Protein AF-A0A8H9K5F2-F1 (afdb_monomer_lite)

Radius of gyration: 17.2 Å; chains: 1; bounding box: 39×53×37 Å

Foldseek 3Di:
DQADDPPVCPVHLQSVQQRQLLQWDDAQLLSQLSSQVSCCVPPVWGKFKKKDWFAFPNDIFPMGIWIWTDDPNWIKIADQHQCVGGHVDPRTHHHIDGCVVRVVRDDIDGDPPRDDNDDPVVSCVVIPGNVVVVVVVVVVVVVVVVVVVD

Structure (mmCIF, N/CA/C/O backbone):
data_AF-A0A8H9K5F2-F1
#
_entry.id   AF-A0A8H9K5F2-F1
#
loop_
_atom_site.group_PDB
_atom_site.id
_atom_site.type_symbol
_atom_site.label_atom_id
_atom_site.label_alt_id
_atom_site.label_comp_id
_atom_site.label_asym_id
_atom_site.label_entity_id
_atom_site.label_seq_id
_atom_site.pdbx_PDB_ins_code
_atom_site.Cartn_x
_atom_site.Cartn_y
_atom_site.Cartn_z
_atom_site.occupancy
_atom_site.B_iso_or_equiv
_atom_site.auth_seq_id
_atom_site.auth_comp_id
_atom_site.auth_asym_id
_atom_site.auth_atom_id
_atom_site.pdbx_PDB_model_num
ATOM 1 N N . MET A 1 1 ? -3.252 2.957 -12.943 1.00 73.69 1 MET A N 1
ATOM 2 C CA . MET A 1 1 ? -4.618 2.476 -12.634 1.00 73.69 1 MET A CA 1
ATOM 3 C C . MET A 1 1 ? -4.918 2.889 -11.203 1.00 73.69 1 MET A C 1
ATOM 5 O O . MET A 1 1 ? -3.959 3.040 -10.460 1.00 73.69 1 MET A O 1
ATOM 9 N N . LYS A 1 2 ? -6.174 3.143 -10.820 1.00 88.50 2 LYS A N 1
ATOM 10 C CA . LYS A 1 2 ? -6.465 3.456 -9.412 1.00 88.50 2 LYS A CA 1
ATOM 11 C C . LYS A 1 2 ? -6.233 2.208 -8.543 1.00 88.50 2 LYS A C 1
ATOM 13 O O . LYS A 1 2 ? -6.584 1.125 -9.015 1.00 88.50 2 LYS A O 1
ATOM 18 N N . PRO A 1 3 ? -5.677 2.344 -7.327 1.00 95.00 3 PRO A N 1
ATOM 19 C CA . PRO A 1 3 ? -5.631 1.254 -6.362 1.00 95.00 3 PRO A CA 1
ATOM 20 C C . PRO A 1 3 ? -7.028 0.704 -6.079 1.00 95.00 3 PRO A C 1
ATOM 22 O O . PRO A 1 3 ? -7.989 1.469 -5.974 1.00 95.00 3 PRO A O 1
ATOM 25 N N . TYR A 1 4 ? -7.134 -0.614 -5.952 1.00 97.06 4 TYR A N 1
ATOM 26 C CA . TYR A 1 4 ? -8.313 -1.260 -5.399 1.00 97.06 4 TYR A CA 1
ATOM 27 C C . TYR A 1 4 ? -8.407 -0.966 -3.899 1.00 97.06 4 TYR A C 1
ATOM 29 O O . TYR A 1 4 ? -7.406 -0.978 -3.180 1.00 97.06 4 TYR A O 1
ATOM 37 N N . ILE A 1 5 ? -9.617 -0.675 -3.433 1.00 97.50 5 ILE A N 1
ATOM 38 C CA . ILE A 1 5 ? -9.907 -0.376 -2.033 1.00 97.50 5 ILE A CA 1
ATOM 39 C C . ILE A 1 5 ? -11.220 -1.093 -1.689 1.00 97.50 5 ILE A C 1
ATOM 41 O O . ILE A 1 5 ? -12.207 -0.894 -2.408 1.00 97.50 5 ILE A O 1
ATOM 45 N N . PRO A 1 6 ? -11.256 -1.921 -0.628 1.00 96.81 6 PRO A N 1
ATOM 46 C CA . PRO A 1 6 ? -12.477 -2.563 -0.162 1.00 96.81 6 PRO A CA 1
ATOM 47 C C . PRO A 1 6 ? -13.543 -1.518 0.169 1.00 96.81 6 PRO A C 1
ATOM 49 O O . PRO A 1 6 ? -13.226 -0.424 0.638 1.00 96.81 6 PRO A O 1
ATOM 52 N N . LYS A 1 7 ? -14.815 -1.833 -0.092 1.00 96.88 7 LYS A N 1
ATOM 53 C CA . LYS A 1 7 ? -15.917 -0.852 -0.028 1.00 96.88 7 LYS A CA 1
ATOM 54 C C . LYS A 1 7 ? -16.044 -0.200 1.347 1.00 96.88 7 LYS A C 1
ATOM 56 O O . LYS A 1 7 ? -16.375 0.976 1.435 1.00 96.88 7 LYS A O 1
ATOM 61 N N . GLU A 1 8 ? -15.775 -0.956 2.397 1.00 96.00 8 GLU A N 1
ATOM 62 C CA . GLU A 1 8 ? -15.797 -0.534 3.792 1.00 96.00 8 GLU A CA 1
ATOM 63 C C . GLU A 1 8 ? -14.639 0.400 4.171 1.00 96.00 8 GLU A C 1
ATOM 65 O O . GLU A 1 8 ? -14.743 1.124 5.158 1.00 96.00 8 GLU A O 1
ATOM 70 N N . LEU A 1 9 ? -13.564 0.431 3.377 1.00 96.25 9 LEU A N 1
ATOM 71 C CA . LEU A 1 9 ? -12.434 1.344 3.565 1.00 96.25 9 LEU A CA 1
ATOM 72 C C . LEU A 1 9 ? -12.512 2.583 2.659 1.00 96.25 9 LEU A C 1
ATOM 74 O O . LEU A 1 9 ? -11.692 3.494 2.804 1.00 96.25 9 LEU A O 1
ATOM 78 N N . VAL A 1 10 ? -13.482 2.660 1.746 1.00 96.81 10 VAL A N 1
ATOM 79 C CA . VAL A 1 10 ? -13.712 3.856 0.921 1.00 96.81 10 VAL A CA 1
ATOM 80 C C . VAL A 1 10 ? -14.198 5.011 1.802 1.00 96.81 10 VAL A C 1
ATOM 82 O O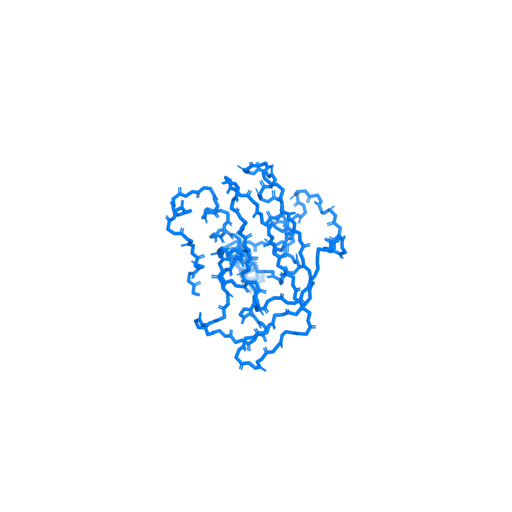 . VAL A 1 10 ? -15.051 4.846 2.670 1.00 96.81 10 VAL A O 1
ATOM 85 N N . GLY A 1 11 ? -13.643 6.199 1.587 1.00 95.94 11 GLY A N 1
ATOM 86 C CA . GLY A 1 11 ? -13.846 7.401 2.393 1.00 95.94 11 GLY A CA 1
ATOM 87 C C . GLY A 1 11 ? -13.029 7.438 3.687 1.00 95.94 11 GLY A C 1
ATOM 88 O O . GLY A 1 11 ? -13.131 8.409 4.438 1.00 95.94 11 GLY A O 1
ATOM 89 N N . SER A 1 12 ? -12.232 6.404 3.973 1.00 96.50 12 SER A N 1
ATOM 90 C CA . SER A 1 12 ? -11.456 6.307 5.211 1.00 96.50 12 SER A CA 1
ATOM 91 C C . SER A 1 12 ? -10.062 6.938 5.104 1.00 96.50 12 SER A C 1
ATOM 93 O O . SER A 1 12 ? -9.558 7.285 4.029 1.00 96.50 12 SER A O 1
ATOM 95 N N . ILE A 1 13 ? -9.381 7.027 6.250 1.00 96.88 13 ILE A N 1
ATOM 96 C CA . ILE A 1 13 ? -7.967 7.409 6.298 1.00 96.88 13 ILE A CA 1
ATOM 97 C C . ILE A 1 13 ? -7.071 6.420 5.531 1.00 96.88 13 ILE A C 1
ATOM 99 O O . ILE A 1 13 ? -6.083 6.843 4.933 1.00 96.88 13 ILE A O 1
ATOM 103 N N . PHE A 1 14 ? -7.432 5.133 5.468 1.00 97.12 14 PHE A N 1
ATOM 104 C CA . PHE A 1 14 ? -6.667 4.125 4.729 1.00 97.12 14 PHE A CA 1
ATOM 105 C C . PHE A 1 14 ? -6.685 4.388 3.223 1.00 97.12 14 PHE A C 1
ATOM 107 O O . PHE A 1 14 ? -5.638 4.312 2.581 1.00 97.12 14 PHE A O 1
ATOM 114 N N . GLU A 1 15 ? -7.840 4.782 2.673 1.00 97.00 15 GLU A N 1
ATOM 115 C CA . GLU A 1 15 ? -7.939 5.225 1.278 1.00 97.00 15 GLU A CA 1
ATOM 116 C C . GLU A 1 15 ? -7.028 6.429 1.026 1.00 97.00 15 GLU A C 1
ATOM 118 O O . GLU A 1 15 ? -6.260 6.442 0.065 1.00 97.00 15 GLU A O 1
ATOM 123 N N . THR A 1 16 ? -7.058 7.418 1.922 1.00 96.88 16 THR A N 1
ATOM 124 C CA . THR A 1 16 ? -6.236 8.629 1.787 1.00 96.88 16 THR A CA 1
ATOM 125 C C . THR A 1 16 ? -4.741 8.302 1.793 1.00 96.88 16 THR A C 1
ATOM 127 O O . THR A 1 16 ? -3.983 8.843 0.985 1.00 96.88 16 THR A O 1
ATOM 130 N N . ILE A 1 17 ? -4.302 7.407 2.684 1.00 96.56 17 ILE A N 1
ATOM 131 C CA . ILE A 1 17 ? -2.907 6.958 2.749 1.00 96.56 17 ILE A CA 1
ATOM 132 C C . ILE A 1 17 ? -2.515 6.231 1.463 1.00 96.56 17 ILE A C 1
ATOM 134 O O . ILE A 1 17 ? -1.466 6.536 0.902 1.00 96.56 17 ILE A O 1
ATOM 138 N N . VAL A 1 18 ? -3.342 5.299 0.983 1.00 96.56 18 VAL A N 1
ATOM 139 C CA . VAL A 1 18 ? -3.023 4.482 -0.195 1.00 96.56 18 VAL A CA 1
ATOM 140 C C . VAL A 1 18 ? -3.029 5.289 -1.489 1.00 96.56 18 VAL A C 1
ATOM 142 O O . VAL A 1 18 ? -2.140 5.095 -2.314 1.00 96.56 18 VAL A O 1
ATOM 145 N N . ILE A 1 19 ? -3.959 6.231 -1.664 1.00 95.62 19 ILE A N 1
ATOM 146 C CA . ILE A 1 19 ? -3.966 7.124 -2.833 1.00 95.62 19 ILE A CA 1
ATOM 147 C C . ILE A 1 19 ? -2.698 7.983 -2.865 1.00 95.62 19 ILE A C 1
ATOM 149 O O . ILE A 1 19 ? -2.074 8.125 -3.919 1.00 95.62 19 ILE A O 1
ATOM 153 N N . ASP A 1 20 ? -2.296 8.542 -1.722 1.00 94.44 20 ASP A N 1
ATOM 154 C CA . ASP A 1 20 ? -1.056 9.311 -1.644 1.00 94.44 20 ASP A CA 1
ATOM 155 C C . ASP A 1 20 ? 0.168 8.424 -1.907 1.00 94.44 20 ASP A C 1
ATOM 157 O O . ASP A 1 20 ? 1.021 8.785 -2.720 1.00 94.44 20 ASP A O 1
ATOM 161 N N . ALA A 1 21 ? 0.230 7.253 -1.270 1.00 95.12 21 ALA A N 1
ATOM 162 C CA . ALA A 1 21 ? 1.314 6.297 -1.438 1.00 95.12 21 ALA A CA 1
ATOM 163 C C . ALA A 1 21 ? 1.468 5.875 -2.903 1.00 95.12 21 ALA A C 1
ATOM 165 O O . ALA A 1 21 ? 2.575 5.910 -3.437 1.00 95.12 21 ALA A O 1
ATOM 166 N N . ASP A 1 22 ? 0.368 5.573 -3.596 1.00 94.88 22 ASP A N 1
ATOM 167 C CA . ASP A 1 22 ? 0.422 5.145 -4.992 1.00 94.88 22 ASP A CA 1
ATOM 168 C C . ASP A 1 22 ? 1.053 6.205 -5.908 1.00 94.88 22 ASP A C 1
ATOM 170 O O . ASP A 1 22 ? 1.779 5.871 -6.844 1.00 94.88 22 ASP A O 1
ATOM 174 N N . SER A 1 23 ? 0.883 7.490 -5.579 1.00 92.00 23 SER A N 1
ATOM 175 C CA . SER A 1 23 ? 1.483 8.598 -6.329 1.00 92.00 23 SER A CA 1
ATOM 176 C C . SER A 1 23 ? 3.016 8.684 -6.227 1.00 92.00 23 SER A C 1
ATOM 178 O O . SER A 1 23 ? 3.631 9.445 -6.982 1.00 92.00 23 SER A O 1
ATOM 180 N N . ARG A 1 24 ? 3.654 7.948 -5.307 1.00 90.06 24 ARG A N 1
ATOM 181 C CA . ARG A 1 24 ? 5.092 8.064 -5.013 1.00 90.06 24 ARG A CA 1
ATOM 182 C C . ARG A 1 24 ? 5.956 7.231 -5.939 1.00 90.06 24 ARG A C 1
ATOM 184 O O . ARG A 1 24 ? 5.641 6.089 -6.259 1.00 90.06 24 ARG A O 1
ATOM 191 N N . GLN A 1 25 ? 7.082 7.797 -6.351 1.00 85.12 25 GLN A N 1
ATOM 192 C CA . GLN A 1 25 ? 8.026 7.132 -7.250 1.00 85.12 25 GLN A CA 1
ATOM 193 C C . GLN A 1 25 ? 9.026 6.294 -6.441 1.00 85.12 25 GLN A C 1
ATOM 195 O O . GLN A 1 25 ? 10.172 6.692 -6.257 1.00 85.12 25 GLN A O 1
ATOM 200 N N . CYS A 1 26 ? 8.579 5.156 -5.907 1.00 88.25 26 CYS A N 1
ATOM 201 C CA . CYS A 1 26 ? 9.425 4.238 -5.145 1.00 88.25 26 CYS A CA 1
ATOM 202 C C . CYS A 1 26 ? 9.086 2.766 -5.408 1.00 88.25 26 CYS A C 1
ATOM 204 O O . CYS A 1 26 ? 7.936 2.422 -5.688 1.00 88.25 26 CYS A O 1
ATOM 206 N N . GLU A 1 27 ? 10.111 1.919 -5.296 1.00 91.38 27 GLU A N 1
ATOM 207 C CA . GLU A 1 27 ? 10.027 0.457 -5.390 1.00 91.38 27 GLU A CA 1
ATOM 208 C C . GLU A 1 27 ? 9.332 -0.164 -4.164 1.00 91.38 27 GLU A C 1
ATOM 210 O O . GLU A 1 27 ? 9.077 0.519 -3.171 1.00 91.38 27 GLU A O 1
ATOM 215 N N . CYS A 1 28 ? 9.046 -1.470 -4.213 1.00 92.94 28 CYS A N 1
ATOM 216 C CA . CYS A 1 28 ? 8.298 -2.197 -3.173 1.00 92.94 28 CYS A CA 1
ATOM 217 C C . CYS A 1 28 ? 8.823 -2.003 -1.733 1.00 92.94 28 CYS A C 1
ATOM 219 O O . CYS A 1 28 ? 8.028 -1.766 -0.826 1.00 92.94 28 CYS A O 1
ATOM 221 N N . ASP A 1 29 ? 10.141 -2.019 -1.518 1.00 90.56 29 ASP A N 1
ATOM 222 C CA . ASP A 1 29 ? 10.731 -1.778 -0.193 1.00 90.56 29 ASP A CA 1
ATOM 223 C C . ASP A 1 29 ? 10.523 -0.326 0.276 1.00 90.56 29 ASP A C 1
ATOM 225 O O . ASP A 1 29 ? 9.992 -0.088 1.361 1.00 90.56 29 ASP A O 1
ATOM 229 N N . GLY A 1 30 ? 10.830 0.660 -0.575 1.00 90.06 30 GLY A N 1
ATOM 230 C CA . GLY A 1 30 ? 10.578 2.073 -0.269 1.00 90.06 30 GLY A CA 1
ATOM 231 C C . GLY A 1 30 ? 9.094 2.370 -0.023 1.00 90.06 30 GLY A C 1
ATOM 232 O O . GLY A 1 30 ? 8.750 3.191 0.829 1.00 90.06 30 GLY A O 1
ATOM 233 N N . MET A 1 31 ? 8.203 1.663 -0.720 1.00 93.94 31 MET A N 1
ATOM 234 C CA . MET A 1 31 ? 6.761 1.743 -0.508 1.00 93.94 31 MET A CA 1
ATOM 235 C C . MET A 1 31 ? 6.351 1.221 0.873 1.00 93.94 31 MET A C 1
ATOM 237 O O . MET A 1 31 ? 5.581 1.883 1.568 1.00 93.94 31 MET A O 1
ATOM 241 N N . ALA A 1 32 ? 6.886 0.076 1.304 1.00 92.56 32 ALA A N 1
ATOM 242 C CA . ALA A 1 32 ? 6.597 -0.484 2.623 1.00 92.56 32 ALA A CA 1
ATOM 243 C C . ALA A 1 32 ? 7.017 0.467 3.756 1.00 92.56 32 ALA A C 1
ATOM 245 O O . ALA A 1 32 ? 6.252 0.682 4.698 1.00 92.56 32 ALA A O 1
ATOM 246 N N . HIS A 1 33 ? 8.179 1.119 3.632 1.00 88.88 33 HIS A N 1
ATOM 247 C CA . HIS A 1 33 ? 8.626 2.155 4.576 1.00 88.88 33 HIS A CA 1
ATOM 248 C C . HIS A 1 33 ? 7.708 3.362 4.607 1.00 88.88 33 HIS A C 1
ATOM 250 O O . HIS A 1 33 ? 7.340 3.861 5.675 1.00 88.88 33 HIS A O 1
ATOM 256 N N . TYR A 1 34 ? 7.339 3.840 3.423 1.00 92.06 34 TYR A N 1
ATOM 257 C CA . TYR A 1 34 ? 6.464 4.986 3.309 1.00 92.06 34 TYR A CA 1
ATOM 258 C C . TYR A 1 34 ? 5.099 4.718 3.959 1.00 92.06 34 TYR A C 1
ATOM 260 O O . TYR A 1 34 ? 4.620 5.520 4.769 1.00 92.06 34 TYR A O 1
ATOM 268 N N . LEU A 1 35 ? 4.507 3.558 3.666 1.00 94.50 35 LEU A N 1
ATOM 269 C CA . LEU A 1 35 ? 3.265 3.104 4.282 1.00 94.50 35 LEU A CA 1
ATOM 270 C C . LEU A 1 35 ? 3.420 2.961 5.798 1.00 94.50 35 LEU A C 1
ATOM 272 O O . LEU A 1 35 ? 2.593 3.501 6.529 1.00 94.50 35 LEU A O 1
ATOM 276 N N . ALA A 1 36 ? 4.490 2.325 6.288 1.00 91.69 36 ALA A N 1
ATOM 277 C CA . ALA A 1 36 ? 4.761 2.178 7.721 1.00 91.69 36 ALA A CA 1
ATOM 278 C C . ALA A 1 36 ? 4.789 3.532 8.445 1.00 91.69 36 ALA A C 1
ATOM 280 O O . ALA A 1 36 ? 4.162 3.698 9.497 1.00 91.69 36 ALA A O 1
ATOM 281 N N . TYR A 1 37 ? 5.451 4.529 7.857 1.00 90.06 37 TYR A N 1
ATOM 282 C CA . TYR A 1 37 ? 5.454 5.893 8.377 1.00 90.06 37 TYR A CA 1
ATOM 283 C C . TYR A 1 37 ? 4.052 6.514 8.387 1.00 90.06 37 TYR A C 1
ATOM 285 O O . TYR A 1 37 ? 3.638 7.059 9.414 1.00 90.06 37 TYR A O 1
ATOM 293 N N . ARG A 1 38 ? 3.305 6.426 7.280 1.00 93.44 38 ARG A N 1
ATOM 294 C CA . ARG A 1 38 ? 1.963 7.018 7.180 1.00 93.44 38 ARG A CA 1
ATOM 295 C C . ARG A 1 38 ? 0.964 6.371 8.120 1.00 93.44 38 ARG A C 1
ATOM 297 O O . ARG A 1 38 ? 0.261 7.090 8.820 1.00 93.44 38 ARG A O 1
ATOM 304 N N . PHE A 1 39 ? 0.941 5.046 8.209 1.00 94.25 39 PHE A N 1
ATOM 305 C CA . PHE A 1 39 ? 0.062 4.328 9.129 1.00 94.25 39 PHE A CA 1
ATOM 306 C C . PHE A 1 39 ? 0.372 4.690 10.579 1.00 94.25 39 PHE A C 1
ATOM 308 O O . PHE A 1 39 ? -0.537 5.073 11.320 1.00 94.25 39 PHE A O 1
ATOM 315 N N . LYS A 1 40 ? 1.654 4.692 10.964 1.00 90.50 40 LYS A N 1
ATOM 316 C CA . LYS A 1 40 ? 2.066 5.119 12.305 1.00 90.50 40 LYS A CA 1
ATOM 317 C C . LYS A 1 40 ? 1.652 6.559 12.600 1.00 90.50 40 LYS A C 1
ATOM 319 O O . LYS A 1 40 ? 1.198 6.842 13.700 1.00 90.50 40 LYS A O 1
ATOM 324 N N . LYS A 1 41 ? 1.827 7.474 11.647 1.00 90.00 41 LYS A N 1
ATOM 325 C CA . LYS A 1 41 ? 1.532 8.899 11.831 1.00 90.00 41 LYS A CA 1
ATOM 326 C C . LYS A 1 41 ? 0.031 9.182 11.895 1.00 90.00 41 LYS A C 1
ATOM 328 O O . LYS A 1 41 ? -0.400 9.922 12.774 1.00 90.00 41 LYS A O 1
ATOM 333 N N . ASP A 1 42 ? -0.736 8.598 10.985 1.00 94.62 42 ASP A N 1
ATOM 334 C CA . ASP A 1 42 ? -2.108 9.024 10.710 1.00 94.62 42 ASP A CA 1
ATOM 335 C C . ASP A 1 42 ? -3.157 8.118 11.377 1.00 94.62 42 ASP A C 1
ATOM 337 O O . ASP A 1 42 ? -4.293 8.544 11.563 1.00 94.62 42 ASP A O 1
ATOM 341 N N . THR A 1 43 ? -2.795 6.884 11.754 1.00 93.75 43 THR A N 1
ATOM 342 C CA . THR A 1 43 ? -3.748 5.889 12.298 1.00 93.75 43 THR A CA 1
ATOM 343 C C . THR A 1 43 ? -3.312 5.255 13.619 1.00 93.75 43 THR A C 1
ATOM 345 O O . THR A 1 43 ? -4.141 4.682 14.314 1.00 93.75 43 THR A O 1
ATOM 348 N N . GLN A 1 44 ? -2.023 5.339 13.972 1.00 92.00 44 GLN A N 1
ATOM 349 C CA . GLN A 1 44 ? -1.394 4.576 15.066 1.00 92.00 44 GLN A CA 1
ATOM 350 C C . GLN A 1 44 ? -1.440 3.043 14.897 1.00 92.00 44 GLN A C 1
ATOM 352 O O . GLN A 1 44 ? -0.982 2.322 15.782 1.00 92.00 44 GLN A O 1
ATOM 357 N N . ILE A 1 45 ? -1.931 2.529 13.764 1.00 93.19 45 ILE A N 1
ATOM 358 C CA . ILE A 1 45 ? -1.965 1.095 13.475 1.00 93.19 45 ILE A CA 1
ATOM 359 C C . ILE A 1 45 ? -0.576 0.647 13.003 1.00 93.19 45 ILE A C 1
ATOM 361 O O . ILE A 1 45 ? -0.014 1.252 12.084 1.00 93.19 45 ILE A O 1
ATOM 365 N N . PRO A 1 46 ? 0.009 -0.400 13.608 1.00 90.69 46 PRO A N 1
ATOM 366 C CA . PRO A 1 46 ? 1.276 -0.943 13.148 1.00 90.69 46 PRO A CA 1
ATOM 367 C C . PRO A 1 46 ? 1.088 -1.722 11.841 1.00 90.69 46 PRO A C 1
ATOM 369 O O . PRO A 1 46 ? 0.219 -2.586 11.737 1.00 90.69 46 PRO A O 1
ATOM 372 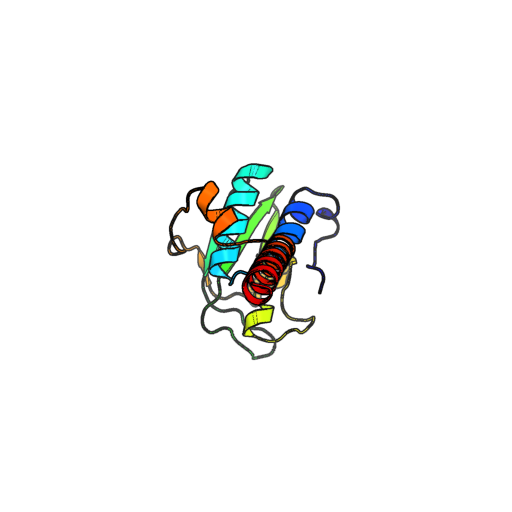N N . LEU A 1 47 ? 1.953 -1.462 10.861 1.00 92.94 47 LEU A N 1
ATOM 373 C CA . LEU A 1 47 ? 2.101 -2.322 9.689 1.00 92.94 47 LEU A CA 1
ATOM 374 C C . LEU A 1 47 ? 3.133 -3.409 9.982 1.00 92.94 47 LEU A C 1
ATOM 376 O O . LEU A 1 47 ? 4.245 -3.123 10.429 1.00 92.94 47 LEU A O 1
ATOM 380 N N . ARG A 1 48 ? 2.780 -4.656 9.681 1.00 94.44 48 ARG A N 1
ATOM 381 C CA . ARG A 1 48 ? 3.739 -5.752 9.545 1.00 94.44 48 ARG A CA 1
ATOM 382 C C . ARG A 1 48 ? 4.247 -5.753 8.114 1.00 94.44 48 ARG A C 1
ATOM 384 O O . ARG A 1 48 ? 3.449 -5.781 7.180 1.00 94.44 48 ARG A O 1
ATOM 391 N N . ILE A 1 49 ? 5.560 -5.712 7.949 1.00 94.88 49 ILE A N 1
ATOM 392 C CA . ILE A 1 49 ? 6.182 -5.784 6.633 1.00 94.88 49 ILE A CA 1
ATOM 393 C C . ILE A 1 49 ? 6.575 -7.231 6.369 1.00 94.88 49 ILE A C 1
ATOM 395 O O . ILE A 1 49 ? 7.164 -7.891 7.227 1.00 94.88 49 ILE A O 1
ATOM 399 N N . ASN A 1 50 ? 6.245 -7.718 5.180 1.00 95.94 50 ASN A N 1
ATOM 400 C CA . ASN A 1 50 ? 6.549 -9.068 4.745 1.00 95.94 50 ASN A CA 1
ATOM 401 C C . ASN A 1 50 ? 7.396 -9.028 3.475 1.00 95.94 50 ASN A C 1
ATOM 403 O O . ASN A 1 50 ? 7.247 -8.129 2.649 1.00 95.94 50 ASN A O 1
ATOM 407 N N . GLU A 1 51 ? 8.252 -10.032 3.313 1.00 95.31 51 GLU A N 1
ATOM 408 C CA . GLU A 1 51 ? 9.036 -10.233 2.097 1.00 95.31 51 GLU A CA 1
ATOM 409 C C . GLU A 1 51 ? 8.951 -11.677 1.602 1.00 95.31 51 GLU A C 1
ATOM 411 O O . GLU A 1 51 ? 8.787 -12.619 2.389 1.00 95.31 51 GLU A O 1
ATOM 416 N N . GLY A 1 52 ? 9.099 -11.851 0.293 1.00 95.25 52 GLY A N 1
ATOM 417 C CA . GLY A 1 52 ? 9.097 -13.158 -0.348 1.00 95.25 52 GLY A CA 1
ATOM 418 C C . GLY A 1 52 ? 8.787 -13.069 -1.835 1.00 95.25 52 GLY A C 1
ATOM 419 O O . GLY A 1 52 ? 9.344 -12.233 -2.545 1.00 95.25 52 GLY A O 1
ATOM 420 N N . LEU A 1 53 ? 7.911 -13.953 -2.299 1.00 95.44 53 LEU A N 1
ATOM 421 C CA . LEU A 1 53 ? 7.518 -14.095 -3.695 1.00 95.44 53 LEU A CA 1
ATOM 422 C C . LEU A 1 53 ? 6.014 -13.854 -3.839 1.00 95.44 53 LEU A C 1
ATOM 424 O O . LEU A 1 53 ? 5.219 -14.384 -3.064 1.00 95.44 53 LEU A O 1
ATOM 428 N N . LEU A 1 54 ? 5.629 -13.115 -4.872 1.00 95.62 54 LEU A N 1
ATOM 429 C CA . LEU A 1 54 ? 4.262 -13.057 -5.374 1.00 95.62 54 LEU A CA 1
ATOM 430 C C . LEU A 1 54 ? 4.157 -13.960 -6.604 1.00 95.62 54 LEU A C 1
ATOM 432 O O . LEU A 1 54 ? 4.975 -13.838 -7.517 1.00 95.62 54 LEU A O 1
ATOM 436 N N . VAL A 1 55 ? 3.148 -14.832 -6.639 1.00 94.50 55 VAL A N 1
ATOM 437 C CA . VAL A 1 55 ? 2.880 -15.765 -7.741 1.00 94.50 55 VAL A CA 1
ATOM 438 C C . VAL A 1 55 ? 1.471 -15.535 -8.287 1.00 94.50 55 VAL A C 1
ATOM 440 O O . VAL A 1 55 ? 0.486 -15.765 -7.590 1.00 94.50 55 VAL A O 1
ATOM 443 N N . VAL A 1 56 ? 1.365 -15.108 -9.549 1.00 92.44 56 VAL A N 1
ATOM 444 C CA . VAL A 1 56 ? 0.082 -14.822 -10.220 1.00 92.44 56 VAL A CA 1
ATOM 445 C C . VAL A 1 56 ? 0.117 -15.347 -11.652 1.00 92.44 56 VAL A C 1
ATOM 447 O O . VAL A 1 56 ? 0.998 -14.988 -12.436 1.00 92.44 56 VAL A O 1
ATOM 450 N N . GLY A 1 57 ? -0.837 -16.213 -12.007 1.00 87.50 57 GLY A N 1
ATOM 451 C CA . GLY A 1 57 ? -0.988 -16.714 -13.381 1.00 87.50 57 GLY A CA 1
ATOM 452 C C . GLY A 1 57 ? 0.263 -17.405 -13.944 1.00 87.50 57 GLY A C 1
ATOM 453 O O . GLY A 1 57 ? 0.554 -17.273 -15.128 1.00 87.50 57 GLY A O 1
ATOM 454 N N . GLY A 1 58 ? 1.044 -18.086 -13.096 1.00 87.44 58 GLY A N 1
ATOM 455 C CA . GLY A 1 58 ? 2.305 -18.737 -13.480 1.00 87.44 58 GLY A CA 1
ATOM 456 C C . GLY A 1 58 ? 3.520 -17.804 -13.574 1.00 87.44 58 GLY A C 1
ATOM 457 O O . GLY A 1 58 ? 4.629 -18.285 -13.798 1.00 87.44 58 GLY A O 1
ATOM 458 N N . ASN A 1 59 ? 3.346 -16.497 -13.366 1.00 89.81 59 ASN A N 1
ATOM 459 C CA . ASN A 1 59 ? 4.448 -15.548 -13.222 1.00 89.81 59 ASN A CA 1
ATOM 460 C C . ASN A 1 59 ? 4.833 -15.399 -11.749 1.00 89.81 59 ASN A C 1
ATOM 462 O O . ASN A 1 59 ? 3.978 -15.528 -10.872 1.00 89.81 59 ASN A O 1
ATOM 466 N N . GLN A 1 60 ? 6.101 -15.080 -11.485 1.00 92.12 60 GLN A N 1
ATOM 467 C CA . GLN A 1 60 ? 6.603 -14.841 -10.134 1.00 92.12 60 GLN A CA 1
ATOM 468 C C . GLN A 1 60 ? 7.528 -13.625 -10.069 1.00 92.12 60 GLN A C 1
ATOM 470 O O . GLN A 1 60 ? 8.281 -13.360 -11.009 1.00 92.12 60 GLN A O 1
ATOM 475 N N . THR A 1 61 ? 7.502 -12.913 -8.946 1.00 92.06 61 THR A N 1
ATOM 476 C CA . THR A 1 61 ? 8.490 -11.868 -8.636 1.00 92.06 61 THR A CA 1
ATOM 477 C C . THR A 1 61 ? 9.821 -12.487 -8.191 1.00 92.06 61 THR A C 1
ATOM 479 O O . THR A 1 61 ? 9.798 -13.549 -7.573 1.00 92.06 61 THR A O 1
ATOM 482 N N . PRO A 1 62 ? 10.980 -11.839 -8.419 1.00 85.44 62 PRO A N 1
ATOM 483 C CA . PRO A 1 62 ? 12.266 -12.321 -7.900 1.00 85.44 62 PRO A CA 1
ATOM 484 C C . PRO A 1 62 ? 12.381 -12.174 -6.371 1.00 85.44 62 PRO A C 1
ATOM 486 O O . PRO A 1 62 ? 12.737 -13.120 -5.675 1.00 85.44 62 PRO A O 1
ATOM 489 N N . HIS A 1 63 ? 12.056 -10.991 -5.854 1.00 91.25 63 HIS A N 1
ATOM 490 C CA . HIS A 1 63 ? 11.885 -10.648 -4.440 1.00 91.25 63 HIS A CA 1
ATOM 491 C C . HIS A 1 63 ? 10.858 -9.520 -4.398 1.00 91.25 63 HIS A C 1
ATOM 493 O O . HIS A 1 63 ? 10.874 -8.645 -5.266 1.00 91.25 63 HIS A O 1
ATOM 499 N N . HIS A 1 64 ? 9.930 -9.581 -3.453 1.00 95.00 64 HIS A N 1
ATOM 500 C CA . HIS A 1 64 ? 8.862 -8.602 -3.327 1.00 95.00 64 HIS A CA 1
ATOM 501 C C . HIS A 1 64 ? 8.568 -8.310 -1.864 1.00 95.00 64 HIS A C 1
ATOM 503 O O . HIS A 1 64 ? 8.656 -9.202 -1.018 1.00 95.00 64 HIS A O 1
ATOM 509 N N . VAL A 1 65 ? 8.207 -7.059 -1.589 1.00 95.19 65 VAL A N 1
ATOM 510 C CA . VAL A 1 65 ? 7.873 -6.561 -0.254 1.00 95.19 65 VAL A CA 1
ATOM 511 C C . VAL A 1 65 ? 6.444 -6.034 -0.271 1.00 95.19 65 VAL A C 1
ATOM 513 O O . VAL A 1 65 ? 6.066 -5.262 -1.153 1.00 95.19 65 VAL A O 1
ATOM 516 N N . TRP A 1 66 ? 5.656 -6.443 0.716 1.00 96.81 66 TRP A N 1
ATOM 517 C CA . TRP A 1 66 ? 4.278 -5.998 0.914 1.00 96.81 66 TRP A CA 1
ATOM 518 C C . TRP A 1 66 ? 4.023 -5.727 2.392 1.00 96.81 66 TRP A C 1
ATOM 520 O O . TRP A 1 66 ? 4.862 -6.002 3.255 1.00 96.81 66 TRP A O 1
ATOM 530 N N . SER A 1 67 ? 2.870 -5.147 2.705 1.00 97.06 67 SER A N 1
ATOM 531 C CA . SER A 1 67 ? 2.529 -4.799 4.084 1.00 97.06 67 SER A CA 1
ATOM 532 C C . SER A 1 67 ? 1.186 -5.383 4.491 1.00 97.06 67 SER A C 1
ATOM 534 O O . SER A 1 67 ? 0.297 -5.550 3.663 1.00 97.06 67 SER A O 1
ATOM 536 N N . ILE A 1 68 ? 1.041 -5.713 5.769 1.00 97.62 68 ILE A N 1
ATOM 537 C CA . ILE A 1 68 ? -0.185 -6.253 6.353 1.00 97.62 68 ILE A CA 1
ATOM 538 C C . ILE A 1 68 ? -0.537 -5.430 7.588 1.00 97.62 68 ILE A C 1
ATOM 540 O O . ILE A 1 68 ? 0.328 -5.185 8.430 1.00 97.62 68 ILE A O 1
ATOM 544 N N . PHE A 1 69 ? -1.797 -5.033 7.723 1.00 97.00 69 PHE A N 1
ATOM 545 C CA . PHE A 1 69 ? -2.326 -4.414 8.938 1.00 97.00 69 PHE A CA 1
ATOM 546 C C . PHE A 1 69 ? -3.611 -5.104 9.381 1.00 97.00 69 PHE A C 1
ATOM 548 O O . PHE A 1 69 ? -4.234 -5.833 8.614 1.00 97.00 69 PHE A O 1
ATOM 555 N N . GLU A 1 70 ? -4.000 -4.856 10.624 1.00 96.88 70 GLU A N 1
ATOM 556 C CA . GLU A 1 70 ? -5.273 -5.301 11.179 1.00 96.88 70 GLU A CA 1
ATOM 557 C C . GLU A 1 70 ? -6.125 -4.074 11.516 1.00 96.88 70 GLU A C 1
ATOM 559 O O . GLU A 1 70 ? -5.620 -3.105 12.088 1.00 96.88 70 GLU A O 1
ATOM 564 N N . SER A 1 71 ? -7.407 -4.111 11.155 1.00 94.44 71 SER A N 1
ATOM 565 C CA . SER A 1 71 ? -8.411 -3.133 11.582 1.00 94.44 71 SER A CA 1
ATOM 566 C C . SER A 1 71 ? -9.684 -3.875 11.952 1.00 94.44 71 SER A C 1
ATOM 568 O O . SER A 1 71 ? -10.171 -4.684 11.165 1.00 94.44 71 SER A O 1
ATOM 570 N N . ASP A 1 72 ? -10.209 -3.614 13.149 1.00 92.50 72 ASP A N 1
ATOM 571 C CA . ASP A 1 72 ? -11.452 -4.215 13.655 1.00 92.50 72 ASP A CA 1
ATOM 572 C C . ASP A 1 72 ? -11.477 -5.757 13.587 1.00 92.50 72 ASP A C 1
ATOM 574 O O . ASP A 1 72 ? -12.499 -6.371 13.287 1.00 92.50 72 ASP A O 1
ATOM 578 N N . GLY A 1 73 ? -10.330 -6.396 13.857 1.00 95.12 73 GLY A N 1
ATOM 579 C CA . GLY A 1 73 ? -10.172 -7.855 13.824 1.00 95.12 73 GLY A CA 1
ATOM 580 C C . GLY A 1 73 ? -10.091 -8.460 12.417 1.00 95.12 73 GLY A C 1
ATOM 581 O O . GLY A 1 73 ? -10.141 -9.682 12.279 1.00 95.12 73 GLY A O 1
ATOM 582 N N . ILE A 1 74 ? -9.977 -7.630 11.377 1.00 96.81 74 ILE A N 1
ATOM 583 C CA . ILE A 1 74 ? -9.830 -8.051 9.982 1.00 96.81 74 ILE A CA 1
ATOM 584 C C . ILE A 1 74 ? -8.412 -7.724 9.511 1.00 96.81 74 ILE A C 1
ATOM 586 O O . ILE A 1 74 ? -7.947 -6.590 9.640 1.00 96.81 74 ILE A O 1
ATOM 590 N N . GLU A 1 75 ? -7.730 -8.717 8.938 1.00 97.88 75 GLU A N 1
ATOM 591 C CA . GLU A 1 75 ? -6.403 -8.544 8.348 1.00 97.88 75 GLU A CA 1
ATOM 592 C C . GLU A 1 75 ? -6.500 -8.104 6.885 1.00 97.88 75 GLU A C 1
ATOM 594 O O . GLU A 1 75 ? -7.206 -8.707 6.069 1.00 97.88 75 GLU A O 1
ATOM 599 N N . TYR A 1 76 ? -5.724 -7.082 6.543 1.00 98.50 76 TYR A N 1
ATOM 600 C CA . TYR A 1 76 ? -5.641 -6.516 5.206 1.00 98.50 76 TYR A CA 1
ATOM 601 C C . TYR A 1 76 ? -4.204 -6.539 4.700 1.00 98.50 76 TYR A C 1
ATOM 603 O O . TYR A 1 76 ? -3.273 -6.187 5.425 1.00 98.50 76 TYR A O 1
ATOM 611 N N . LEU A 1 77 ? -4.031 -6.903 3.433 1.00 98.38 77 LEU A N 1
ATOM 612 C CA . LEU A 1 77 ? -2.781 -6.801 2.693 1.00 98.38 77 LEU A CA 1
ATOM 613 C C . LEU A 1 77 ? -2.783 -5.522 1.853 1.00 98.38 77 LEU A C 1
ATOM 615 O O . LEU A 1 77 ? -3.760 -5.228 1.170 1.00 98.38 77 LEU A O 1
ATOM 619 N N . ILE A 1 78 ? -1.674 -4.789 1.875 1.00 98.25 78 ILE A N 1
ATOM 620 C CA . ILE A 1 78 ? -1.412 -3.640 1.009 1.00 98.25 78 ILE A CA 1
ATOM 621 C C . ILE A 1 78 ? -0.265 -3.988 0.073 1.00 98.25 78 ILE A C 1
ATOM 623 O O . ILE A 1 78 ? 0.842 -4.310 0.517 1.00 98.25 78 ILE A O 1
ATOM 627 N N . ASP A 1 79 ? -0.521 -3.853 -1.221 1.00 97.25 79 ASP A N 1
ATOM 628 C CA . ASP A 1 79 ? 0.492 -3.991 -2.253 1.00 97.25 79 ASP A CA 1
ATOM 629 C C . ASP A 1 79 ? 0.191 -3.053 -3.415 1.00 97.25 79 ASP A C 1
ATOM 631 O O . ASP A 1 79 ? -0.802 -3.210 -4.118 1.00 97.25 79 ASP A O 1
ATOM 635 N N . LEU A 1 80 ? 1.054 -2.059 -3.601 1.00 96.50 80 LEU A N 1
ATOM 636 C CA . LEU A 1 80 ? 0.925 -1.051 -4.655 1.00 96.50 80 LEU A CA 1
ATOM 637 C C . LEU A 1 80 ? 1.973 -1.236 -5.755 1.00 96.50 80 LEU A C 1
ATOM 639 O O . LEU A 1 80 ? 2.077 -0.404 -6.655 1.00 96.50 80 LEU A O 1
ATOM 643 N N . ARG A 1 81 ? 2.833 -2.255 -5.649 1.00 95.06 81 ARG A N 1
ATOM 644 C CA . ARG A 1 81 ? 4.059 -2.358 -6.456 1.00 95.06 81 ARG A CA 1
ATOM 645 C C . ARG A 1 81 ? 4.224 -3.723 -7.129 1.00 95.06 81 ARG A C 1
ATOM 647 O O . ARG A 1 81 ? 5.072 -3.848 -8.004 1.00 95.06 81 ARG A O 1
ATOM 654 N N . ALA A 1 82 ? 3.367 -4.705 -6.845 1.00 93.38 82 ALA A N 1
ATOM 655 C CA . ALA A 1 82 ? 3.316 -5.994 -7.548 1.00 93.38 82 ALA A CA 1
ATOM 656 C C . ALA A 1 82 ? 3.310 -5.871 -9.081 1.00 93.38 82 ALA A C 1
ATOM 658 O O . ALA A 1 82 ? 4.038 -6.580 -9.783 1.00 93.38 82 ALA A O 1
ATOM 659 N N . ARG A 1 83 ? 2.525 -4.927 -9.612 1.00 92.25 83 ARG A N 1
ATOM 660 C CA . ARG A 1 83 ? 2.410 -4.681 -11.060 1.00 92.25 83 ARG A CA 1
ATOM 661 C C . ARG A 1 83 ? 3.684 -4.160 -11.719 1.00 92.25 83 ARG A C 1
ATOM 663 O O . ARG A 1 83 ? 3.797 -4.237 -12.939 1.00 92.25 83 ARG A O 1
ATOM 670 N N . MET A 1 84 ? 4.643 -3.654 -10.943 1.00 88.25 84 MET A N 1
ATOM 671 C CA . MET A 1 84 ? 5.943 -3.238 -11.477 1.00 88.25 84 MET A CA 1
ATOM 672 C C . MET A 1 84 ? 6.792 -4.429 -11.919 1.00 88.25 84 MET A C 1
ATOM 674 O O . MET A 1 84 ? 7.581 -4.296 -12.850 1.00 88.25 84 MET A O 1
ATOM 678 N N . TRP A 1 85 ? 6.617 -5.588 -11.278 1.00 86.50 85 TRP A N 1
ATOM 679 C CA . TRP A 1 85 ? 7.463 -6.760 -11.495 1.00 86.50 85 TRP A CA 1
ATOM 680 C C . TRP A 1 85 ? 6.870 -7.780 -12.460 1.00 86.50 85 TRP A C 1
ATOM 682 O O . TRP A 1 85 ? 7.599 -8.340 -13.274 1.00 86.50 85 TRP A O 1
ATOM 692 N N . ILE A 1 86 ? 5.567 -8.061 -12.356 1.00 84.12 86 ILE A N 1
ATOM 693 C CA . ILE A 1 86 ? 4.945 -9.137 -13.139 1.00 84.12 86 ILE A CA 1
ATOM 694 C C . ILE A 1 86 ? 4.463 -8.618 -14.496 1.00 84.12 86 ILE A C 1
ATOM 696 O O . ILE A 1 86 ? 4.952 -9.069 -15.530 1.00 84.12 86 ILE A O 1
ATOM 700 N N . ARG A 1 87 ? 3.478 -7.714 -14.478 1.00 81.88 87 ARG A N 1
ATOM 701 C CA . ARG A 1 87 ? 2.820 -7.038 -15.610 1.00 81.88 87 ARG A CA 1
ATOM 702 C C . ARG A 1 87 ? 1.824 -6.026 -15.043 1.00 81.88 87 ARG A C 1
ATOM 704 O O . ARG A 1 87 ? 1.431 -6.104 -13.882 1.00 81.88 87 ARG A O 1
ATOM 711 N N . ASN A 1 8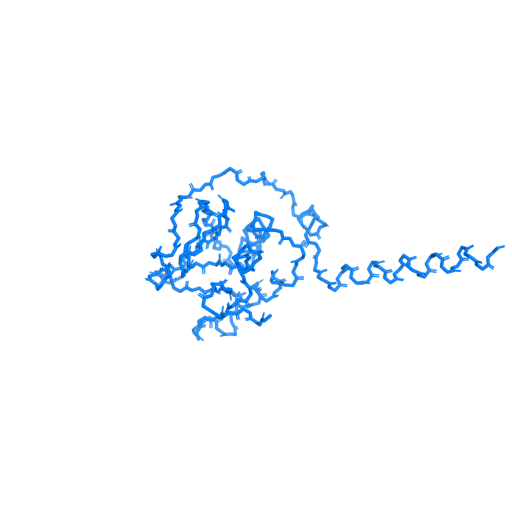8 ? 1.372 -5.099 -15.876 1.00 80.56 88 ASN A N 1
ATOM 712 C CA . ASN A 1 88 ? 0.314 -4.163 -15.508 1.00 80.56 88 ASN A CA 1
ATOM 713 C C . ASN A 1 88 ? -1.070 -4.696 -15.924 1.00 80.56 88 ASN A C 1
ATOM 715 O O . ASN A 1 88 ? -1.747 -4.066 -16.734 1.00 80.56 88 ASN A O 1
ATOM 719 N N . ASP A 1 89 ? -1.459 -5.847 -15.368 1.00 84.56 89 ASP A N 1
ATOM 720 C CA . ASP A 1 89 ? -2.740 -6.518 -15.639 1.00 84.56 89 ASP A CA 1
ATOM 721 C C . ASP A 1 89 ? -3.695 -6.399 -14.435 1.00 84.56 89 ASP A C 1
ATOM 723 O O . ASP A 1 89 ? -3.258 -6.209 -13.297 1.00 84.56 89 ASP A O 1
ATOM 727 N N . GLU A 1 90 ? -5.007 -6.490 -14.677 1.00 84.31 90 GLU A N 1
ATOM 728 C CA . GLU A 1 90 ? -6.033 -6.326 -13.631 1.00 84.31 90 GLU A CA 1
ATOM 729 C C . GLU A 1 90 ? -5.981 -7.418 -12.555 1.00 84.31 90 GLU A C 1
ATOM 731 O O . GLU A 1 90 ? -6.217 -7.119 -11.384 1.00 84.31 90 GLU A O 1
ATOM 736 N N . ASP A 1 91 ? -5.577 -8.633 -12.932 1.00 86.69 91 ASP A N 1
ATOM 737 C CA . ASP A 1 91 ? -5.477 -9.798 -12.042 1.00 86.69 91 ASP A CA 1
ATOM 738 C C . ASP A 1 91 ? -4.310 -9.709 -11.046 1.00 86.69 91 ASP A C 1
ATOM 740 O O . ASP A 1 91 ? -4.204 -10.511 -10.117 1.00 86.69 91 ASP A O 1
ATOM 744 N N . ILE A 1 92 ? -3.402 -8.750 -11.238 1.00 92.56 92 ILE A N 1
ATOM 745 C CA . ILE A 1 92 ? -2.245 -8.559 -10.367 1.00 92.56 92 ILE A CA 1
ATOM 746 C C . ILE A 1 92 ? -2.625 -7.554 -9.274 1.00 92.56 92 ILE A C 1
ATOM 748 O O . ILE A 1 92 ? -3.139 -6.475 -9.601 1.00 92.56 92 ILE A O 1
ATOM 752 N N . PRO A 1 93 ? -2.357 -7.854 -7.990 1.00 95.19 93 PRO A N 1
ATOM 753 C CA . PRO A 1 93 ? -2.687 -6.959 -6.888 1.00 95.19 93 PRO A CA 1
ATOM 754 C C . PRO A 1 93 ? -2.158 -5.531 -7.083 1.00 95.19 93 PRO A C 1
ATOM 756 O O . PRO A 1 93 ? -1.030 -5.316 -7.527 1.00 95.19 93 PRO A O 1
ATOM 759 N N . HIS A 1 94 ? -3.003 -4.549 -6.779 1.00 96.56 94 HIS A N 1
ATOM 760 C CA . HIS A 1 94 ? -2.671 -3.125 -6.735 1.00 96.56 94 HIS A CA 1
ATOM 761 C C . HIS A 1 94 ? -3.675 -2.402 -5.841 1.00 96.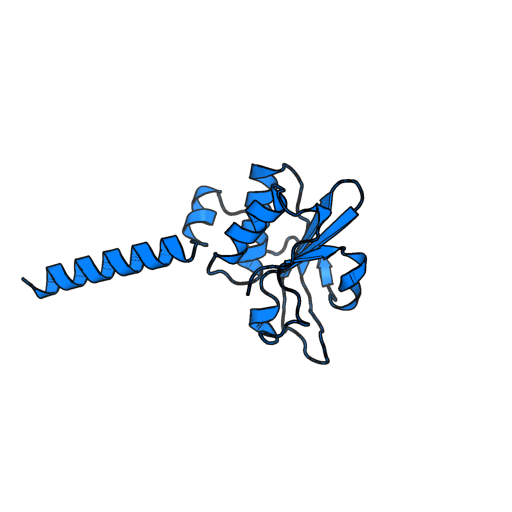56 94 HIS A C 1
ATOM 763 O O . HIS A 1 94 ? -4.698 -1.924 -6.330 1.00 96.56 94 HIS A O 1
ATOM 769 N N . GLY A 1 95 ? -3.434 -2.359 -4.533 1.00 97.50 95 GLY A N 1
ATOM 770 C CA . GLY A 1 95 ? -4.359 -1.767 -3.569 1.00 97.50 95 GLY A CA 1
ATOM 771 C C . GLY A 1 95 ? -4.347 -2.412 -2.188 1.00 97.50 95 GLY A C 1
ATOM 772 O O . GLY A 1 95 ? -3.330 -2.954 -1.755 1.00 97.50 95 GLY A O 1
ATOM 773 N N . ILE A 1 96 ? -5.492 -2.320 -1.509 1.00 98.31 96 ILE A N 1
ATOM 774 C CA . ILE A 1 96 ? -5.779 -2.981 -0.231 1.00 98.31 96 ILE A CA 1
ATOM 775 C C . ILE A 1 96 ? -6.689 -4.180 -0.493 1.00 98.31 96 ILE A C 1
ATOM 777 O O . ILE A 1 96 ? -7.691 -4.053 -1.185 1.00 98.31 96 ILE A O 1
ATOM 781 N N . TYR A 1 97 ? -6.384 -5.326 0.096 1.00 98.19 97 TYR A N 1
ATOM 782 C CA . TYR A 1 97 ? -7.162 -6.553 -0.049 1.00 98.19 97 TYR A CA 1
ATOM 783 C C . TYR A 1 97 ? -7.397 -7.171 1.320 1.00 98.19 97 TYR A C 1
ATOM 785 O O . TYR A 1 97 ? -6.523 -7.078 2.180 1.00 98.19 97 TYR A O 1
ATOM 793 N N . HIS A 1 98 ? -8.527 -7.846 1.528 1.00 98.12 98 HIS A N 1
ATOM 794 C CA . HIS A 1 98 ? -8.611 -8.768 2.657 1.00 98.12 98 HIS A CA 1
ATOM 795 C C . HIS A 1 98 ? -7.534 -9.831 2.492 1.00 98.12 98 HIS A C 1
ATOM 797 O O . HIS A 1 98 ? -7.382 -10.409 1.412 1.00 98.12 98 HIS A O 1
ATOM 803 N N . LEU A 1 99 ? -6.782 -10.096 3.559 1.00 97.62 99 LEU A N 1
ATOM 804 C CA . LEU A 1 99 ? -5.681 -11.049 3.495 1.00 97.62 99 LEU A CA 1
ATOM 805 C C . LEU A 1 99 ? -6.177 -12.438 3.067 1.00 97.62 99 LEU A C 1
ATOM 807 O O . LEU A 1 99 ? -5.519 -13.090 2.262 1.00 97.62 99 LEU A O 1
ATOM 811 N N . SER A 1 100 ? -7.361 -12.853 3.530 1.00 97.38 100 SER A N 1
ATOM 812 C CA . SER A 1 100 ? -8.004 -14.125 3.168 1.00 97.38 100 SER A CA 1
ATOM 813 C C . SER A 1 100 ? -8.175 -14.332 1.665 1.00 97.38 100 SER A C 1
ATOM 815 O O . SER A 1 100 ? -8.105 -15.466 1.199 1.00 97.38 100 SER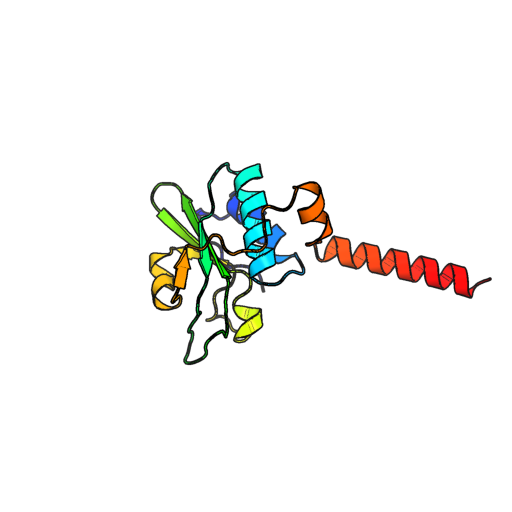 A O 1
ATOM 817 N N . ASP A 1 101 ? -8.382 -13.251 0.915 1.00 96.75 101 ASP A N 1
ATOM 818 C CA . ASP A 1 101 ? -8.758 -13.319 -0.497 1.00 96.75 101 ASP A CA 1
ATOM 819 C C . ASP A 1 101 ? -7.531 -13.461 -1.400 1.00 96.75 101 ASP A C 1
ATOM 821 O O . ASP A 1 101 ? -7.628 -13.956 -2.522 1.00 96.75 101 ASP A O 1
ATOM 825 N N . VAL A 1 102 ? -6.366 -13.028 -0.911 1.00 96.50 102 VAL A N 1
ATOM 826 C CA . VAL A 1 102 ? -5.129 -12.960 -1.700 1.00 96.50 102 VAL A CA 1
ATOM 827 C C . VAL A 1 102 ? -3.974 -13.761 -1.108 1.00 96.50 102 VAL A C 1
ATOM 829 O O . VAL A 1 102 ? -2.966 -13.930 -1.788 1.00 96.50 102 VAL A O 1
ATOM 832 N N . ALA A 1 103 ? -4.089 -14.293 0.1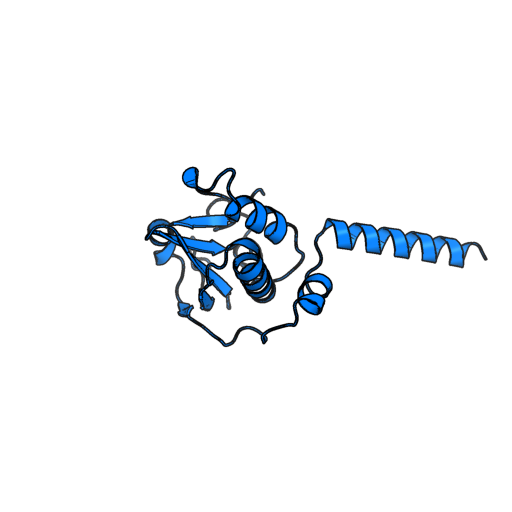15 1.00 94.50 103 ALA A N 1
ATOM 833 C CA . ALA A 1 103 ? -2.988 -14.949 0.831 1.00 94.50 103 ALA A CA 1
ATOM 834 C C . ALA A 1 103 ? -2.275 -16.033 0.010 1.00 94.50 103 ALA A C 1
ATOM 836 O O . ALA A 1 103 ? -1.053 -16.134 0.059 1.00 94.50 103 ALA A O 1
ATOM 837 N N . THR A 1 104 ? -3.008 -16.813 -0.788 1.00 95.62 104 THR A N 1
ATOM 838 C CA . THR A 1 104 ? -2.432 -17.892 -1.609 1.00 95.62 104 THR A CA 1
ATOM 839 C C . THR A 1 104 ? -1.502 -17.399 -2.717 1.00 95.62 104 THR A C 1
ATOM 841 O O . THR A 1 104 ? -0.731 -18.193 -3.250 1.00 95.62 104 THR A O 1
ATOM 844 N N . LEU A 1 105 ? -1.570 -16.115 -3.079 1.00 96.06 105 LEU A N 1
ATOM 845 C CA . LEU A 1 105 ? -0.693 -15.494 -4.076 1.00 96.06 105 LEU A CA 1
ATOM 846 C C . LEU A 1 105 ? 0.667 -15.106 -3.479 1.00 96.06 105 LEU A C 1
ATOM 848 O O . LEU A 1 105 ? 1.644 -14.974 -4.215 1.00 96.06 105 LEU A O 1
ATOM 852 N N . TYR A 1 106 ? 0.745 -14.928 -2.159 1.00 96.94 106 TYR A N 1
ATOM 853 C CA . TYR A 1 106 ? 1.912 -14.390 -1.466 1.00 96.94 106 TYR A CA 1
ATOM 854 C C . TYR A 1 106 ? 2.618 -15.476 -0.657 1.00 96.94 106 TYR A C 1
ATOM 856 O O . TYR A 1 106 ? 2.127 -15.936 0.373 1.00 96.94 106 TYR A O 1
ATOM 864 N N . ASN A 1 107 ? 3.820 -15.851 -1.086 1.00 96.00 107 ASN A N 1
ATOM 865 C CA . ASN A 1 107 ? 4.678 -16.783 -0.370 1.00 96.00 107 ASN A CA 1
ATOM 866 C C . ASN A 1 107 ? 5.838 -16.028 0.279 1.00 96.00 107 ASN A C 1
ATOM 868 O O . ASN A 1 107 ? 6.832 -15.703 -0.370 1.00 96.00 107 ASN A O 1
ATOM 872 N N . GLY A 1 108 ? 5.713 -15.740 1.569 1.00 95.12 108 GLY A N 1
ATOM 873 C CA . GLY A 1 108 ? 6.728 -14.996 2.295 1.00 95.12 108 GLY A CA 1
ATOM 874 C C . GLY A 1 108 ? 6.540 -15.043 3.796 1.00 95.12 108 GLY A C 1
ATOM 875 O O . GLY A 1 108 ? 5.737 -15.807 4.331 1.00 95.12 108 GLY A O 1
ATOM 876 N N . LYS A 1 109 ? 7.308 -14.207 4.484 1.00 95.12 109 LYS A N 1
ATOM 877 C CA . LYS A 1 109 ? 7.305 -14.115 5.944 1.00 95.12 109 LYS A CA 1
ATOM 878 C C . LYS A 1 109 ? 7.444 -12.671 6.390 1.00 95.12 109 LYS A C 1
ATOM 880 O O . LYS A 1 109 ? 7.955 -11.836 5.646 1.00 95.12 109 LYS A O 1
ATOM 885 N N . ALA A 1 110 ? 7.023 -12.406 7.622 1.00 93.81 110 ALA A N 1
ATOM 886 C CA . ALA A 1 110 ? 7.312 -11.140 8.276 1.00 93.81 110 ALA A CA 1
ATOM 887 C C . ALA A 1 110 ? 8.827 -10.896 8.307 1.00 93.81 110 ALA A C 1
ATOM 889 O O . ALA A 1 110 ? 9.613 -11.824 8.537 1.00 93.81 110 ALA A O 1
ATOM 890 N N . THR A 1 111 ? 9.226 -9.652 8.077 1.00 88.81 111 THR A N 1
ATOM 891 C CA . THR A 1 111 ? 10.624 -9.243 8.048 1.00 88.81 111 THR A CA 1
ATOM 892 C C . THR A 1 111 ? 10.838 -7.922 8.767 1.00 88.81 111 THR A C 1
ATOM 894 O O . THR A 1 111 ? 9.984 -7.041 8.766 1.00 88.81 111 THR A O 1
ATOM 897 N N . ASN A 1 112 ? 12.028 -7.797 9.351 1.00 81.19 112 ASN A N 1
ATOM 898 C CA . ASN A 1 112 ? 12.568 -6.542 9.870 1.00 81.19 112 ASN A CA 1
ATOM 899 C C . ASN A 1 112 ? 13.772 -6.075 9.028 1.00 81.19 112 ASN A C 1
ATOM 901 O O . ASN A 1 112 ? 14.475 -5.150 9.426 1.00 81.19 112 ASN A O 1
ATOM 905 N N . ASN A 1 113 ? 14.045 -6.752 7.902 1.00 68.19 113 ASN A N 1
ATOM 906 C CA . ASN A 1 113 ? 15.227 -6.539 7.060 1.00 68.19 113 ASN A CA 1
ATOM 907 C C . ASN A 1 113 ? 15.045 -5.422 6.026 1.00 68.19 113 ASN A C 1
ATOM 909 O O . ASN A 1 113 ? 15.945 -5.179 5.226 1.00 68.19 113 ASN A O 1
ATOM 913 N N . THR A 1 114 ? 13.897 -4.750 6.017 1.00 64.19 114 THR A N 1
ATOM 914 C CA . THR A 1 114 ? 13.692 -3.564 5.186 1.00 64.19 114 THR A CA 1
ATOM 915 C C . THR A 1 114 ? 14.665 -2.466 5.601 1.00 64.19 114 THR A C 1
ATOM 917 O O . THR A 1 114 ? 14.982 -2.342 6.785 1.00 64.19 114 THR A O 1
ATOM 920 N N . TRP A 1 115 ? 15.147 -1.672 4.644 1.00 56.22 115 TRP A N 1
ATOM 921 C CA . TRP A 1 115 ? 16.218 -0.684 4.831 1.00 56.22 115 TRP A CA 1
ATOM 922 C C . TRP A 1 115 ? 15.944 0.339 5.950 1.00 56.22 115 TRP A C 1
ATOM 924 O O . TRP A 1 115 ? 15.491 1.430 5.660 1.00 56.22 115 TRP A O 1
ATOM 934 N N . GLY A 1 116 ? 16.264 0.016 7.209 1.00 54.47 116 GLY A N 1
ATOM 935 C CA . GLY A 1 116 ? 16.347 0.929 8.358 1.00 54.47 116 GLY A CA 1
ATOM 936 C C . GLY A 1 116 ? 15.090 1.745 8.713 1.00 54.47 116 GLY A C 1
ATOM 937 O O . GLY A 1 116 ? 14.199 1.993 7.918 1.00 54.47 116 GLY A O 1
ATOM 938 N N . ASN A 1 117 ? 15.019 2.238 9.951 1.00 61.16 117 ASN A N 1
ATOM 939 C CA . ASN A 1 117 ? 14.051 3.286 10.283 1.00 61.16 117 ASN A CA 1
ATOM 940 C C . ASN A 1 117 ? 14.606 4.625 9.783 1.00 61.16 117 ASN A C 1
ATOM 942 O O . ASN A 1 117 ? 15.460 5.223 10.441 1.00 61.16 117 ASN A O 1
ATOM 946 N N . PHE A 1 118 ? 14.147 5.096 8.624 1.00 69.62 118 PHE A N 1
ATOM 947 C CA . PHE A 1 118 ? 14.483 6.442 8.168 1.00 69.62 118 PHE A CA 1
ATOM 948 C C . PHE A 1 118 ? 13.800 7.500 9.056 1.00 69.62 118 PHE A C 1
ATOM 950 O O . PHE A 1 118 ? 12.626 7.343 9.410 1.00 69.62 118 PHE A O 1
ATOM 957 N N . PRO A 1 119 ? 14.491 8.602 9.409 1.00 75.69 119 PRO A N 1
ATOM 958 C CA . PRO A 1 119 ? 13.841 9.766 10.000 1.00 75.69 119 PRO A CA 1
ATOM 959 C C . PRO A 1 119 ? 12.702 10.262 9.106 1.00 75.69 119 PRO A C 1
ATOM 961 O O . PRO A 1 119 ? 12.797 10.205 7.878 1.00 75.69 119 PRO A O 1
ATOM 964 N N . LYS A 1 120 ? 11.638 10.793 9.715 1.00 72.81 120 LYS A N 1
ATOM 965 C CA . LYS A 1 120 ? 10.446 11.288 9.007 1.00 72.81 120 LYS A CA 1
ATOM 966 C C . LYS A 1 120 ? 10.802 12.268 7.889 1.00 72.81 120 LYS A C 1
ATOM 968 O O . LYS A 1 120 ? 10.243 12.200 6.799 1.00 72.81 120 LYS A O 1
ATOM 973 N N . GLU A 1 121 ? 11.717 13.182 8.178 1.00 79.94 121 GLU A N 1
ATOM 974 C CA . GLU A 1 121 ? 12.161 14.230 7.262 1.00 79.94 121 GLU A CA 1
ATOM 975 C C . GLU A 1 121 ? 12.833 13.623 6.028 1.00 79.94 121 GLU A C 1
ATOM 977 O O . GLU A 1 121 ? 12.685 14.137 4.924 1.00 79.94 121 GLU A O 1
ATOM 982 N N . LEU A 1 122 ? 13.527 12.499 6.209 1.00 81.12 122 LEU A N 1
ATOM 983 C CA . LEU A 1 122 ? 14.237 11.814 5.144 1.00 81.12 122 LEU A CA 1
ATOM 984 C C . LEU A 1 122 ? 13.287 10.994 4.258 1.00 81.12 122 LEU A C 1
ATOM 986 O O . LEU A 1 122 ? 13.483 10.961 3.050 1.00 81.12 122 LEU A O 1
ATOM 990 N N . ILE A 1 123 ? 12.227 10.399 4.816 1.00 81.31 123 ILE A N 1
ATOM 991 C CA . ILE A 1 123 ? 11.225 9.627 4.051 1.00 81.31 123 ILE A CA 1
ATOM 992 C C . ILE A 1 123 ? 10.546 10.490 2.980 1.00 81.31 123 ILE A C 1
ATOM 994 O O . ILE A 1 123 ? 10.424 10.067 1.832 1.00 81.31 123 ILE A O 1
ATOM 998 N N . GLU A 1 124 ? 10.124 11.707 3.330 1.00 78.94 124 GLU A N 1
ATOM 999 C CA . GLU A 1 124 ? 9.445 12.602 2.379 1.00 78.94 124 GLU A CA 1
ATOM 1000 C C . GLU A 1 124 ? 10.379 13.080 1.256 1.00 78.94 124 GLU A C 1
ATOM 1002 O O . GLU A 1 124 ? 9.919 13.347 0.147 1.00 78.94 124 GLU A O 1
ATOM 1007 N N . ILE A 1 125 ? 11.686 13.160 1.532 1.00 78.75 125 ILE A N 1
ATOM 1008 C CA . ILE A 1 125 ? 12.716 13.532 0.554 1.00 78.75 125 ILE A CA 1
ATOM 1009 C C . ILE A 1 125 ? 13.066 12.346 -0.351 1.00 78.75 125 ILE A C 1
ATOM 1011 O O . ILE A 1 125 ? 13.185 12.518 -1.562 1.00 78.75 125 ILE A O 1
ATOM 1015 N N . LEU A 1 126 ? 13.245 11.153 0.224 1.00 80.00 126 LEU A N 1
ATOM 1016 C CA . LEU A 1 126 ? 13.656 9.951 -0.507 1.00 80.00 126 LEU A CA 1
ATOM 1017 C C . LEU A 1 126 ? 12.546 9.397 -1.403 1.00 80.00 126 LEU A C 1
ATOM 1019 O O . LEU A 1 126 ? 12.843 8.811 -2.441 1.00 80.00 126 LEU A O 1
ATOM 1023 N N . PHE A 1 127 ? 11.280 9.588 -1.024 1.00 83.38 127 PHE A N 1
ATOM 1024 C CA . PHE A 1 127 ? 10.131 9.029 -1.739 1.00 83.38 127 PHE A CA 1
ATOM 1025 C C . PHE A 1 127 ? 9.138 10.123 -2.153 1.00 83.38 127 PHE A C 1
ATOM 1027 O O . PHE A 1 127 ? 8.001 10.136 -1.668 1.00 83.38 127 PHE A O 1
ATOM 1034 N N . PRO A 1 128 ? 9.536 11.064 -3.028 1.00 78.94 128 PRO A N 1
ATOM 1035 C CA . PRO A 1 128 ? 8.678 12.172 -3.419 1.00 78.94 128 PRO A CA 1
ATOM 1036 C C . PRO A 1 128 ? 7.448 11.677 -4.192 1.00 78.94 128 PRO A C 1
ATOM 1038 O O . PRO A 1 128 ? 7.488 10.683 -4.928 1.00 78.94 128 PRO A O 1
ATOM 1041 N N . SER A 1 129 ? 6.340 12.410 -4.060 1.00 81.31 129 SER A N 1
ATOM 1042 C CA . SER A 1 129 ? 5.184 12.211 -4.933 1.00 81.31 129 SER A CA 1
ATOM 1043 C C . SER A 1 129 ? 5.522 12.591 -6.375 1.00 81.31 129 SER A C 1
ATOM 1045 O O . SER A 1 129 ? 6.405 13.416 -6.637 1.00 81.31 129 SER A O 1
ATOM 1047 N N . LEU A 1 130 ? 4.781 12.034 -7.332 1.00 80.88 130 LEU A N 1
ATOM 1048 C CA . LEU A 1 130 ? 4.931 12.372 -8.747 1.00 80.88 130 LEU A CA 1
ATOM 1049 C C . LEU A 1 130 ? 4.762 13.879 -9.003 1.00 80.88 130 LEU A C 1
ATOM 1051 O O . LEU A 1 130 ? 5.454 14.445 -9.846 1.00 80.88 130 LEU A O 1
ATOM 1055 N N . ASP A 1 131 ? 3.870 14.541 -8.268 1.00 82.69 131 ASP A N 1
ATOM 1056 C CA . ASP A 1 131 ? 3.661 15.983 -8.388 1.00 82.69 131 ASP A CA 1
ATOM 1057 C C . ASP A 1 131 ? 4.846 16.787 -7.852 1.00 82.69 131 ASP A C 1
ATOM 1059 O O . ASP A 1 131 ? 5.241 17.777 -8.472 1.00 82.69 131 ASP A O 1
ATOM 1063 N N . ALA A 1 132 ? 5.446 16.357 -6.737 1.00 80.56 132 ALA A N 1
ATOM 1064 C CA . ALA A 1 132 ? 6.671 16.963 -6.222 1.00 80.56 132 ALA A CA 1
ATOM 1065 C C . ALA A 1 132 ? 7.819 16.809 -7.232 1.00 80.56 132 ALA A C 1
ATOM 1067 O O . ALA A 1 132 ? 8.489 17.787 -7.560 1.00 80.56 132 ALA A O 1
ATOM 1068 N N . PHE A 1 133 ? 7.971 15.617 -7.813 1.00 80.56 133 PHE A N 1
ATOM 1069 C CA . PHE A 1 133 ? 8.981 15.348 -8.835 1.00 80.56 133 PHE A CA 1
ATOM 1070 C C . PHE A 1 133 ? 8.784 16.193 -10.104 1.00 80.56 133 PHE A C 1
ATOM 1072 O O . PHE A 1 133 ? 9.730 16.785 -10.623 1.00 80.56 133 PHE A O 1
ATOM 1079 N N . LYS A 1 134 ? 7.543 16.320 -10.591 1.00 84.69 134 LYS A N 1
ATOM 1080 C CA . LYS A 1 134 ? 7.218 17.168 -11.752 1.00 84.69 134 LYS A CA 1
ATOM 1081 C C . LYS A 1 134 ? 7.540 18.641 -11.503 1.00 84.69 134 LYS A C 1
ATOM 1083 O O . LYS A 1 134 ? 8.079 19.292 -12.398 1.00 84.69 134 LYS A O 1
ATOM 1088 N N . LYS A 1 135 ? 7.225 19.157 -10.310 1.00 87.38 135 LYS A N 1
ATOM 1089 C CA . LYS A 1 135 ? 7.551 20.538 -9.919 1.00 87.38 135 LYS A CA 1
ATOM 1090 C C . LYS A 1 135 ? 9.058 20.773 -9.917 1.00 87.38 135 LYS A C 1
ATOM 1092 O O . LYS A 1 135 ? 9.503 21.776 -10.468 1.00 87.38 135 LYS A O 1
ATOM 1097 N N . GLU A 1 136 ? 9.830 19.838 -9.368 1.00 85.75 136 GLU A N 1
ATOM 1098 C CA . GLU A 1 136 ? 11.294 19.911 -9.365 1.00 85.75 136 GLU A CA 1
ATOM 1099 C C . GLU A 1 136 ? 11.858 19.963 -10.791 1.00 85.75 136 GLU A C 1
ATOM 1101 O O . GLU A 1 136 ? 12.609 20.875 -11.134 1.00 85.75 136 GLU A O 1
ATOM 1106 N N . ILE A 1 137 ? 11.409 19.065 -11.675 1.00 86.75 137 ILE A N 1
ATOM 1107 C CA . ILE A 1 137 ? 11.812 19.074 -13.090 1.00 86.75 137 ILE A CA 1
ATOM 1108 C C . ILE A 1 137 ? 11.484 20.412 -13.762 1.00 86.75 137 ILE A C 1
ATOM 1110 O O . ILE A 1 137 ? 12.274 20.921 -14.559 1.00 86.75 137 ILE A O 1
ATOM 1114 N N . GLU A 1 138 ? 10.317 20.992 -13.485 1.00 91.81 138 GLU A N 1
ATOM 1115 C CA . GLU A 1 138 ? 9.941 22.283 -14.058 1.00 91.81 138 GLU A CA 1
ATOM 1116 C C . GLU A 1 138 ? 10.851 23.417 -13.565 1.00 91.81 138 GLU A C 1
ATOM 1118 O O . GLU A 1 138 ? 11.255 24.269 -14.363 1.00 91.81 138 GLU A O 1
ATOM 1123 N N . MET A 1 139 ? 11.208 23.417 -12.278 1.00 91.19 139 MET A N 1
ATOM 1124 C CA . MET A 1 139 ? 12.153 24.381 -11.712 1.00 91.19 139 MET A CA 1
ATOM 1125 C C . MET A 1 139 ? 13.537 24.252 -12.353 1.00 91.19 139 MET A C 1
ATOM 1127 O O . MET A 1 139 ? 14.092 25.262 -12.792 1.00 91.19 139 MET A O 1
ATOM 1131 N N . LEU A 1 140 ? 14.051 23.029 -12.501 1.00 90.94 140 LEU A N 1
ATOM 1132 C CA . LEU A 1 140 ? 15.342 22.775 -13.148 1.00 90.94 140 LEU A CA 1
ATOM 1133 C C . LEU A 1 140 ? 15.346 23.251 -14.608 1.00 90.94 140 LEU A C 1
ATOM 1135 O O . LEU A 1 140 ? 16.232 24.003 -15.010 1.00 90.94 140 LEU A O 1
ATOM 1139 N N . ARG A 1 141 ? 14.296 22.941 -15.378 1.00 91.81 141 ARG A N 1
ATOM 1140 C CA . ARG A 1 141 ? 14.150 23.416 -16.768 1.00 91.81 141 ARG A CA 1
ATOM 1141 C C . ARG A 1 141 ? 14.102 24.941 -16.875 1.00 91.81 141 ARG A C 1
ATOM 1143 O O . ARG A 1 141 ? 14.595 25.508 -17.850 1.00 91.81 141 ARG A O 1
ATOM 1150 N N . LYS A 1 142 ? 13.475 25.629 -15.913 1.00 92.25 142 LYS A N 1
ATOM 1151 C CA . LYS A 1 142 ? 13.473 27.103 -15.861 1.00 92.25 142 LYS A CA 1
ATOM 1152 C C . LYS A 1 142 ? 14.876 27.643 -15.585 1.00 92.25 142 LYS A C 1
ATOM 1154 O O . LYS A 1 142 ? 15.279 28.604 -16.237 1.00 92.25 142 LYS A O 1
ATOM 1159 N N . ALA A 1 143 ? 15.615 27.018 -14.671 1.00 91.06 143 ALA A N 1
ATOM 1160 C CA . ALA A 1 143 ? 16.984 27.405 -14.347 1.00 91.06 143 ALA A CA 1
ATOM 1161 C C . ALA A 1 143 ? 17.926 27.231 -15.552 1.00 91.06 143 ALA A C 1
ATOM 1163 O O . ALA A 1 143 ? 18.667 28.153 -15.887 1.00 91.06 143 ALA A O 1
ATOM 1164 N N . GLU A 1 144 ? 17.832 26.104 -16.263 1.00 91.69 144 GLU A N 1
ATOM 1165 C CA . GLU A 1 144 ? 18.599 25.841 -17.490 1.00 91.69 144 GLU A CA 1
ATOM 1166 C C . GLU A 1 144 ? 18.325 26.883 -18.579 1.00 91.69 144 GLU A C 1
ATOM 1168 O O . GLU A 1 144 ? 19.258 27.415 -19.177 1.00 91.69 144 GLU A O 1
ATOM 1173 N N . LYS A 1 145 ? 17.051 27.236 -18.807 1.00 90.94 145 LYS A N 1
ATOM 1174 C CA . LYS A 1 145 ? 16.684 28.278 -19.780 1.00 90.94 145 LYS A CA 1
ATOM 1175 C C . LYS A 1 145 ? 17.286 29.636 -19.429 1.00 90.94 145 LYS A C 1
ATOM 1177 O O . LYS A 1 145 ? 17.780 30.312 -20.323 1.00 90.94 145 LYS A O 1
ATOM 1182 N N . LEU A 1 146 ? 17.263 30.019 -18.149 1.00 88.62 146 LEU A N 1
ATOM 1183 C CA . LEU A 1 146 ? 17.850 31.277 -17.676 1.00 88.62 146 LEU A CA 1
ATOM 1184 C C . LEU A 1 146 ? 19.373 31.312 -17.862 1.00 88.62 146 LEU A C 1
ATOM 1186 O O . LEU A 1 146 ? 19.923 32.366 -18.182 1.00 88.62 146 LEU A O 1
ATOM 1190 N N . LEU A 1 147 ? 20.043 30.171 -17.678 1.00 86.12 147 LEU A N 1
ATOM 1191 C CA . LEU A 1 147 ? 21.481 30.026 -17.907 1.00 86.12 147 LEU A CA 1
ATOM 1192 C C . LEU A 1 147 ? 21.842 30.056 -19.398 1.00 86.12 147 LEU A C 1
ATOM 1194 O O . LEU A 1 147 ? 22.860 30.638 -19.742 1.00 86.12 147 LEU A O 1
ATOM 1198 N N . ALA A 1 148 ? 21.006 29.492 -20.274 1.00 81.38 148 ALA A N 1
ATOM 1199 C CA . ALA A 1 148 ? 21.220 29.493 -21.726 1.00 81.38 148 ALA A CA 1
ATOM 1200 C C . ALA A 1 148 ? 20.928 30.848 -22.407 1.00 81.38 148 ALA A C 1
ATOM 1202 O O . ALA A 1 148 ? 21.297 31.052 -23.560 1.00 81.38 148 ALA A O 1
ATOM 1203 N N . SER A 1 149 ? 20.235 31.758 -21.716 1.00 74.56 149 SER A N 1
ATOM 1204 C CA . SER A 1 149 ? 19.932 33.120 -22.182 1.00 74.56 149 SER A CA 1
ATOM 1205 C C . SER A 1 149 ? 20.940 34.189 -21.727 1.00 74.56 149 SER A C 1
ATOM 1207 O O . SER A 1 149 ? 20.695 35.377 -21.943 1.00 74.56 149 SER A O 1
ATOM 1209 N N . LYS A 1 150 ? 22.033 33.784 -21.072 1.00 59.34 150 LYS A N 1
ATOM 1210 C CA . LYS A 1 150 ? 23.179 34.630 -20.704 1.00 59.34 150 LYS A CA 1
ATOM 1211 C C . LYS A 1 150 ? 24.369 34.317 -21.598 1.00 59.34 150 LYS A C 1
ATOM 1213 O O . LYS A 1 150 ? 25.124 35.272 -21.872 1.00 59.34 150 LYS A O 1
#

Organism: Vibrio vulnificus (NCBI:txid672)

Sequence (150 aa):
MKPYIPKELVGSIFETIVIDADSRQCECDGMAHYLAYRFKKDTQIPLRINEGLLVVGGNQTPHHVWSIFESDGIEYLIDLRARMWIRNDEDIPHGIYHLSDVATLYNGKATNNTWGNFPKELIEILFPSLDAFKKEIEMLRKAEKLLASK

pLDDT: mean 89.94, std 8.67, range [54.47, 98.5]

Secondary structure (DSSP, 8-state):
-PPB--GGGTTSHHHHHHHHHHTB---HHHHHHHHHHHHHHHT-PPPEEEEEEEEETTEE-SSEEEEEEEETTEEEEEESSHHHHS-S-TTS--EEEEHHHHGGGEEEEE-S-SS----HHHHHHHS-BHHHHHHHHHHHHHHHHHHHT-